Protein AF-A0A929IZ01-F1 (afdb_monomer)

Mean predicted aligned error: 11.14 Å

Sequence (46 aa):
MHLVDIQQGNVVTQEMLDRLALNMPAKKVQFIMGTPLMIDVFHQHR

Radius of gyration: 14.38 Å; Cα contacts 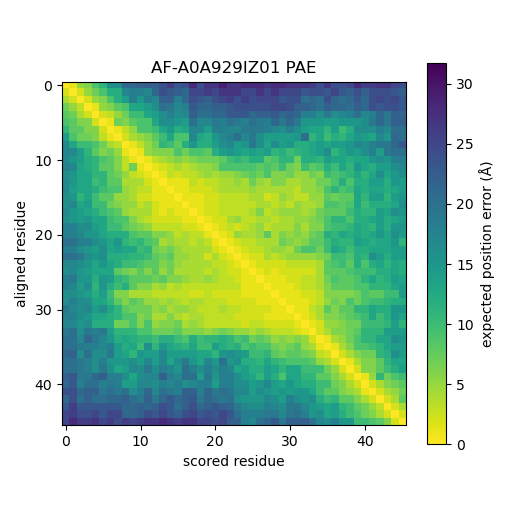(8 Å, |Δi|>4): 14; chains: 1; bounding box: 22×28×43 Å

Foldseek 3Di:
DDDDPPDDAFDDDPVLVVPDDPPDDPVVNCVSRPHHPDDPPPPPDD

pLDDT: mean 70.16, std 10.31, range [48.28, 84.0]

Structure (mmCIF, N/CA/C/O backbone):
data_AF-A0A929IZ01-F1
#
_entry.id   AF-A0A929IZ01-F1
#
loop_
_atom_site.group_PDB
_atom_site.id
_atom_site.type_symbol
_atom_site.label_atom_id
_atom_site.label_alt_id
_atom_site.label_comp_id
_atom_site.label_asym_id
_atom_site.label_entit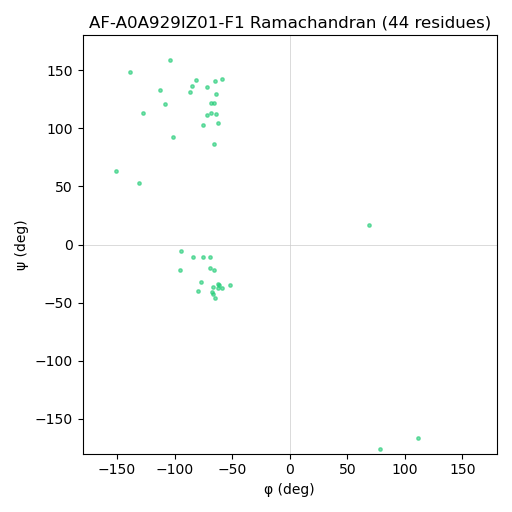y_id
_atom_site.label_seq_id
_atom_site.pdbx_PDB_ins_code
_atom_site.Cartn_x
_atom_site.Cartn_y
_atom_site.Cartn_z
_atom_site.occupancy
_atom_site.B_iso_or_equiv
_atom_site.auth_seq_id
_atom_site.auth_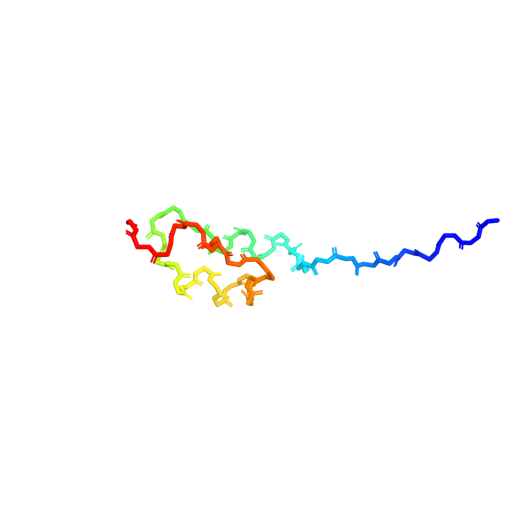comp_id
_atom_site.auth_asym_id
_atom_site.auth_atom_id
_atom_site.pdbx_PDB_model_num
ATOM 1 N N . MET A 1 1 ? 7.360 -7.048 -34.825 1.00 48.28 1 MET A N 1
ATOM 2 C CA . MET A 1 1 ? 6.851 -6.156 -33.763 1.00 48.28 1 MET A CA 1
ATOM 3 C C . MET A 1 1 ? 7.339 -6.713 -32.441 1.00 48.28 1 MET A C 1
ATOM 5 O O . MET A 1 1 ? 6.907 -7.793 -32.071 1.00 48.28 1 MET A O 1
ATOM 9 N N . HIS A 1 2 ? 8.285 -6.044 -31.786 1.00 54.47 2 HIS A N 1
ATOM 10 C CA . HIS A 1 2 ? 8.689 -6.387 -30.424 1.00 54.47 2 HIS A CA 1
ATOM 11 C C . HIS A 1 2 ? 8.017 -5.374 -29.504 1.00 54.47 2 HIS A C 1
ATOM 13 O O . HIS A 1 2 ? 8.506 -4.260 -29.339 1.00 54.47 2 HIS A O 1
ATOM 19 N N . LEU A 1 3 ? 6.831 -5.726 -29.010 1.00 63.06 3 LEU A N 1
ATOM 20 C CA . LEU A 1 3 ? 6.212 -4.999 -27.911 1.00 63.06 3 LEU A CA 1
ATOM 21 C C . LEU A 1 3 ? 7.030 -5.364 -26.676 1.00 63.06 3 LEU A C 1
ATOM 23 O O . LEU A 1 3 ? 7.074 -6.525 -26.280 1.00 63.06 3 LEU A O 1
ATOM 27 N N . VAL A 1 4 ? 7.765 -4.398 -26.136 1.00 61.62 4 VAL A N 1
ATOM 28 C CA . VAL A 1 4 ? 8.342 -4.548 -24.803 1.00 61.62 4 VAL A CA 1
ATOM 29 C C . VAL A 1 4 ? 7.156 -4.594 -23.846 1.00 61.62 4 VAL A C 1
ATOM 31 O O . VAL A 1 4 ? 6.357 -3.658 -23.840 1.00 61.62 4 VAL A O 1
ATOM 34 N N . ASP A 1 5 ? 7.019 -5.672 -23.074 1.00 58.91 5 ASP A N 1
ATOM 35 C CA . ASP A 1 5 ? 6.087 -5.731 -21.945 1.00 58.91 5 ASP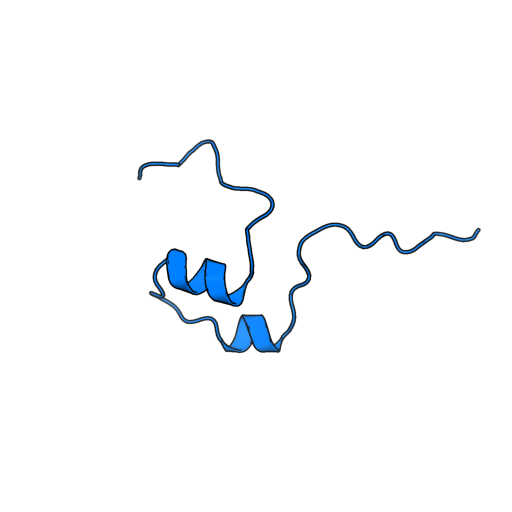 A CA 1
ATOM 36 C C . ASP A 1 5 ? 6.573 -4.725 -20.894 1.00 58.91 5 ASP A C 1
ATOM 38 O O . ASP A 1 5 ? 7.394 -5.022 -20.023 1.00 58.91 5 ASP A O 1
ATOM 42 N N . ILE A 1 6 ? 6.148 -3.470 -21.039 1.00 59.59 6 ILE A N 1
ATOM 43 C CA . ILE A 1 6 ? 6.417 -2.436 -20.049 1.00 59.59 6 ILE A CA 1
ATOM 44 C C . ILE A 1 6 ? 5.476 -2.719 -18.883 1.00 59.59 6 ILE A C 1
ATOM 46 O O . ILE A 1 6 ? 4.287 -2.415 -18.947 1.00 59.59 6 ILE A O 1
ATOM 50 N N . GLN A 1 7 ? 6.010 -3.293 -17.807 1.00 63.41 7 GLN A N 1
ATOM 51 C CA . GLN A 1 7 ? 5.274 -3.397 -16.553 1.00 63.41 7 GLN A CA 1
ATOM 52 C C . GLN A 1 7 ? 5.003 -1.983 -16.023 1.00 63.41 7 GLN A C 1
ATOM 54 O O . GLN A 1 7 ? 5.927 -1.261 -15.648 1.00 63.41 7 GLN A O 1
ATOM 59 N N . GLN A 1 8 ? 3.733 -1.579 -16.023 1.00 54.50 8 GLN A N 1
ATOM 60 C CA . GLN A 1 8 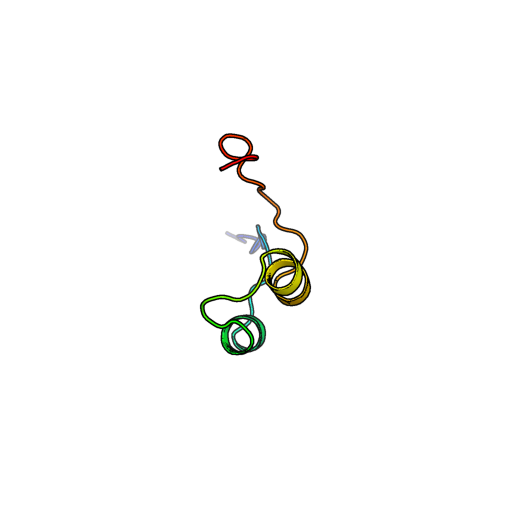? 3.266 -0.332 -15.426 1.00 54.50 8 GLN A CA 1
ATOM 61 C C . GLN A 1 8 ? 2.379 -0.642 -14.220 1.00 54.50 8 GLN A C 1
ATOM 63 O O . GLN A 1 8 ? 1.468 -1.463 -14.312 1.00 54.50 8 GLN A O 1
ATOM 68 N N . GLY A 1 9 ? 2.622 0.045 -13.103 1.00 67.69 9 GLY A N 1
ATOM 69 C CA . GLY A 1 9 ? 1.806 -0.047 -11.892 1.00 67.69 9 GLY A CA 1
ATOM 70 C C . GLY A 1 9 ? 2.509 -0.716 -10.710 1.00 67.69 9 GLY A C 1
ATOM 71 O O . GLY A 1 9 ? 3.727 -0.882 -10.695 1.00 67.69 9 GLY A O 1
ATOM 72 N N . ASN A 1 10 ? 1.718 -1.064 -9.694 1.00 66.50 10 ASN A N 1
ATOM 73 C CA . ASN A 1 10 ? 2.177 -1.805 -8.523 1.00 66.50 10 ASN A CA 1
ATOM 74 C C . ASN A 1 10 ? 2.113 -3.307 -8.809 1.00 66.50 10 ASN A C 1
ATOM 76 O O . ASN A 1 10 ? 1.084 -3.807 -9.261 1.00 66.50 10 ASN A O 1
ATOM 80 N N . VAL A 1 11 ? 3.196 -4.030 -8.518 1.00 70.81 11 VAL A N 1
ATOM 81 C CA . VAL A 1 11 ? 3.216 -5.495 -8.595 1.00 70.81 11 VAL A CA 1
ATOM 82 C C . VAL A 1 11 ? 2.316 -6.039 -7.488 1.00 70.81 11 VAL A C 1
ATOM 84 O O . VAL A 1 11 ? 2.627 -5.878 -6.311 1.00 70.81 11 VAL A O 1
ATOM 87 N N . VAL A 1 12 ? 1.197 -6.661 -7.862 1.00 71.88 12 VAL A N 1
ATOM 88 C CA . VAL A 1 12 ? 0.276 -7.326 -6.931 1.00 71.88 12 VAL A CA 1
ATOM 89 C C . VAL A 1 12 ? 0.404 -8.828 -7.120 1.00 71.88 12 VAL A C 1
ATOM 91 O O . VAL A 1 12 ? 0.180 -9.342 -8.214 1.00 71.88 12 VAL A O 1
ATOM 94 N N . THR A 1 13 ? 0.765 -9.537 -6.056 1.00 79.56 13 THR A N 1
ATOM 95 C CA . THR A 1 13 ? 0.844 -11.000 -6.052 1.00 79.56 13 THR A CA 1
ATOM 96 C C . THR A 1 13 ? -0.346 -11.602 -5.308 1.00 79.56 13 THR A C 1
ATOM 98 O O . THR A 1 13 ? -0.972 -10.949 -4.471 1.00 79.56 13 THR A O 1
ATOM 101 N N . GLN A 1 14 ? -0.654 -12.872 -5.585 1.00 76.12 14 GLN A N 1
ATOM 102 C CA . GLN A 1 14 ? -1.728 -13.591 -4.892 1.00 76.12 14 GLN A CA 1
ATOM 103 C C . GLN A 1 14 ? -1.488 -13.647 -3.375 1.00 76.12 14 GLN A C 1
ATOM 105 O O . GLN A 1 14 ? -2.401 -13.424 -2.593 1.00 76.12 14 GLN A O 1
ATOM 110 N N . GLU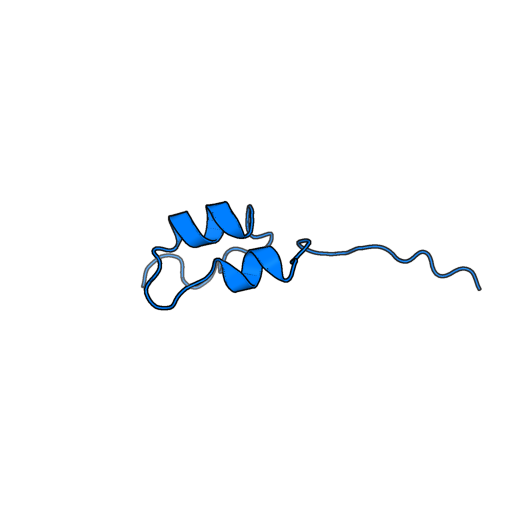 A 1 15 ? -0.233 -13.810 -2.954 1.00 77.12 15 GLU A N 1
ATOM 111 C CA . GLU A 1 15 ? 0.156 -13.786 -1.543 1.00 77.12 15 GLU A CA 1
ATOM 112 C C . GLU A 1 15 ? -0.154 -12.442 -0.861 1.00 77.12 15 GLU A C 1
ATOM 114 O O . GLU A 1 15 ? -0.513 -12.407 0.317 1.00 77.12 15 GLU A O 1
ATOM 119 N N . MET A 1 16 ? -0.035 -11.322 -1.584 1.00 79.19 16 MET A N 1
ATOM 120 C CA . MET A 1 16 ? -0.403 -10.008 -1.052 1.00 79.19 16 MET A CA 1
ATOM 121 C C . MET A 1 16 ? -1.913 -9.914 -0.831 1.00 79.19 16 MET A C 1
ATOM 123 O O . MET A 1 16 ? -2.334 -9.400 0.203 1.00 79.19 16 MET A O 1
ATOM 127 N N . LEU A 1 17 ? -2.714 -10.453 -1.756 1.00 79.81 17 LEU A N 1
ATOM 128 C CA . LEU A 1 17 ? -4.175 -10.491 -1.648 1.00 79.81 17 LEU A CA 1
ATOM 129 C C . LEU A 1 17 ? -4.642 -11.395 -0.506 1.00 79.81 17 LEU A C 1
ATOM 131 O O . LEU A 1 17 ? -5.510 -10.995 0.266 1.00 79.81 17 LEU A O 1
ATOM 135 N N . ASP A 1 18 ? -4.024 -12.562 -0.348 1.00 83.62 18 ASP A N 1
ATOM 136 C CA . ASP A 1 18 ? -4.382 -13.535 0.690 1.00 83.62 18 ASP A CA 1
ATOM 137 C C . ASP A 1 18 ? -4.094 -13.008 2.110 1.00 83.62 18 ASP A C 1
ATOM 139 O O . ASP A 1 18 ? -4.689 -13.451 3.094 1.00 83.62 18 ASP A O 1
ATOM 143 N N . ARG A 1 19 ? -3.190 -12.028 2.230 1.00 79.62 19 ARG A N 1
ATOM 144 C CA . ARG A 1 19 ? -2.876 -11.333 3.488 1.00 79.62 19 ARG A CA 1
ATOM 145 C C . ARG A 1 19 ? -3.838 -10.182 3.801 1.00 79.62 19 ARG A C 1
ATOM 147 O O . ARG A 1 19 ? -3.786 -9.653 4.917 1.00 79.62 19 ARG A O 1
ATOM 154 N N . LEU A 1 20 ? -4.690 -9.771 2.858 1.00 81.94 20 LEU A N 1
ATOM 155 C CA . LEU A 1 20 ? -5.702 -8.737 3.080 1.00 81.94 20 LEU A CA 1
ATOM 156 C C . LEU A 1 20 ? -6.937 -9.325 3.770 1.00 81.94 20 LEU A C 1
ATOM 158 O O . LEU A 1 20 ? -7.394 -10.420 3.466 1.00 81.94 20 LEU A O 1
ATOM 162 N N . ALA A 1 21 ? -7.509 -8.555 4.693 1.00 80.69 21 ALA A N 1
ATOM 163 C CA . ALA A 1 21 ? -8.741 -8.906 5.388 1.00 80.69 21 ALA A CA 1
ATOM 164 C C . ALA A 1 21 ? -9.644 -7.675 5.520 1.00 80.69 21 ALA A C 1
ATOM 166 O O . ALA A 1 21 ? -9.165 -6.543 5.649 1.00 80.69 21 ALA A O 1
ATOM 167 N N . LEU A 1 22 ? -10.960 -7.900 5.511 1.00 80.00 22 LEU A N 1
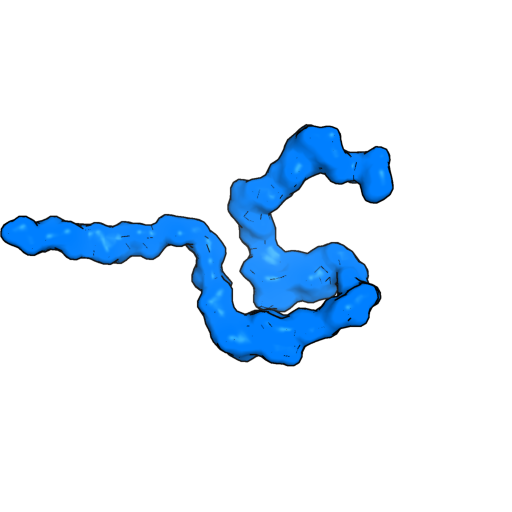ATOM 168 C CA . LEU A 1 22 ? -11.955 -6.857 5.767 1.00 80.00 22 LEU A CA 1
ATOM 169 C C . LEU A 1 22 ? -11.729 -6.240 7.160 1.00 80.00 22 LEU A C 1
ATOM 171 O O . LEU A 1 22 ? -11.383 -6.943 8.108 1.00 80.00 22 LEU A O 1
ATOM 175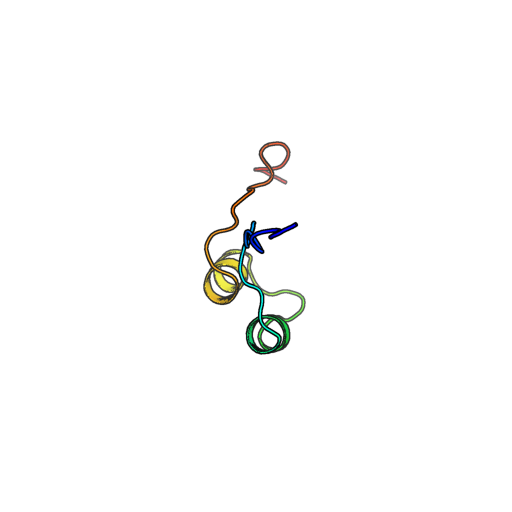 N N . ASN A 1 23 ? -11.929 -4.923 7.280 1.00 79.38 23 ASN A N 1
ATOM 176 C CA . ASN A 1 23 ? -11.663 -4.110 8.483 1.00 79.38 23 ASN A CA 1
ATOM 177 C C . ASN A 1 23 ? -10.180 -3.931 8.871 1.00 79.38 23 ASN A C 1
ATOM 179 O O . ASN A 1 23 ? -9.874 -3.508 9.987 1.00 79.38 23 ASN A O 1
ATOM 183 N N . MET A 1 24 ? -9.235 -4.207 7.968 1.00 84.00 24 MET A N 1
ATOM 184 C CA . MET A 1 24 ? -7.824 -3.906 8.210 1.00 84.00 24 MET A CA 1
ATOM 185 C C . MET A 1 24 ? -7.552 -2.384 8.142 1.00 84.00 24 MET A C 1
ATOM 187 O O . MET A 1 24 ? -8.018 -1.723 7.215 1.00 84.00 24 MET A O 1
ATOM 191 N N . PRO A 1 25 ? -6.775 -1.796 9.077 1.00 82.38 25 PRO A N 1
ATOM 192 C CA . PRO A 1 25 ? -6.443 -0.374 9.026 1.00 82.38 25 PRO A CA 1
ATOM 193 C C . PRO A 1 25 ? -5.595 -0.046 7.792 1.00 82.38 25 PRO A C 1
ATOM 195 O O . PRO A 1 25 ? -4.658 -0.778 7.466 1.00 82.38 25 PRO A O 1
ATOM 198 N N . ALA A 1 26 ? -5.866 1.098 7.156 1.00 78.50 26 ALA A N 1
ATOM 199 C CA . ALA A 1 26 ? -5.234 1.517 5.899 1.00 78.50 26 ALA A CA 1
ATOM 200 C C . ALA A 1 26 ? -3.692 1.471 5.930 1.00 78.50 26 ALA A C 1
ATOM 202 O O . ALA A 1 26 ? -3.061 1.084 4.951 1.00 78.50 26 ALA A O 1
ATOM 203 N N . LYS A 1 27 ? -3.076 1.769 7.083 1.00 79.38 27 LYS A N 1
ATOM 204 C CA . LYS A 1 27 ? -1.618 1.668 7.288 1.00 79.38 27 LYS A CA 1
ATOM 205 C C . LYS A 1 27 ? -1.080 0.240 7.123 1.00 79.38 27 LYS A C 1
ATOM 207 O O . LYS A 1 27 ? 0.008 0.049 6.594 1.00 79.38 27 LYS A O 1
ATOM 212 N N . LYS A 1 28 ? -1.835 -0.769 7.569 1.00 77.62 28 LYS A N 1
ATOM 213 C CA . LYS A 1 28 ? -1.448 -2.185 7.479 1.00 77.62 28 LYS A CA 1
ATOM 214 C C . LYS A 1 28 ? -1.654 -2.730 6.061 1.00 77.62 28 LYS A C 1
ATOM 216 O O . LYS A 1 28 ? -0.844 -3.524 5.602 1.00 77.62 28 LYS A O 1
ATOM 221 N N . VAL A 1 29 ? -2.659 -2.222 5.343 1.00 83.00 29 VAL A N 1
ATOM 222 C CA . VAL A 1 29 ? -2.864 -2.502 3.911 1.00 83.00 29 VAL A CA 1
ATOM 223 C C . VAL A 1 29 ? -1.712 -1.944 3.069 1.00 83.00 29 VAL A C 1
ATOM 225 O O . VAL A 1 29 ? -1.159 -2.671 2.251 1.00 83.00 29 VAL A O 1
ATOM 228 N N . GLN A 1 30 ? -1.283 -0.701 3.314 1.00 80.38 30 GLN A N 1
ATOM 229 C CA . GLN A 1 30 ? -0.128 -0.091 2.629 1.00 80.38 30 GLN A CA 1
ATOM 230 C C . GLN A 1 30 ? 1.184 -0.842 2.903 1.00 80.38 30 GLN A C 1
ATOM 232 O O . GLN A 1 30 ? 2.033 -0.952 2.029 1.00 80.38 30 GLN A O 1
ATOM 237 N N . PHE A 1 31 ? 1.350 -1.409 4.099 1.00 79.12 31 PHE A N 1
ATOM 238 C CA . PHE A 1 31 ? 2.518 -2.236 4.405 1.00 79.12 31 PHE A CA 1
ATOM 239 C C . PHE A 1 31 ? 2.550 -3.542 3.590 1.00 79.12 31 PHE A C 1
ATOM 241 O O . PHE A 1 31 ? 3.619 -3.983 3.184 1.00 79.12 31 PHE A O 1
ATOM 248 N N . ILE A 1 32 ? 1.387 -4.152 3.334 1.00 80.75 32 ILE A N 1
ATOM 249 C CA . ILE A 1 32 ? 1.266 -5.400 2.562 1.00 80.75 32 ILE A CA 1
ATOM 250 C C . ILE A 1 32 ? 1.352 -5.135 1.053 1.00 80.75 32 ILE A C 1
ATOM 252 O O . ILE A 1 32 ? 1.976 -5.908 0.334 1.00 80.75 32 ILE A O 1
ATOM 256 N N . MET A 1 33 ? 0.730 -4.051 0.583 1.00 79.25 33 MET A N 1
ATOM 257 C CA . MET A 1 33 ? 0.584 -3.730 -0.842 1.00 79.25 33 MET A CA 1
ATOM 258 C C . MET A 1 33 ? 1.677 -2.795 -1.388 1.00 79.25 33 MET A C 1
ATOM 260 O O . MET A 1 33 ? 1.716 -2.537 -2.589 1.00 79.25 33 MET A O 1
ATOM 264 N N . GLY A 1 34 ? 2.555 -2.283 -0.522 1.00 75.00 34 GLY A N 1
ATOM 265 C CA . GLY A 1 34 ? 3.521 -1.238 -0.856 1.00 75.00 34 GLY A CA 1
ATOM 266 C C . GLY A 1 34 ? 2.902 0.164 -0.896 1.00 75.00 34 GLY A C 1
ATOM 267 O O . GLY A 1 34 ? 1.722 0.373 -0.596 1.00 75.00 34 GLY A O 1
ATOM 268 N N . THR A 1 35 ? 3.713 1.157 -1.270 1.00 71.44 35 THR A N 1
ATOM 269 C CA . THR A 1 35 ? 3.247 2.543 -1.409 1.00 71.44 35 THR A CA 1
ATOM 270 C C . THR A 1 35 ? 2.286 2.641 -2.599 1.00 71.44 35 THR A C 1
ATOM 272 O O . THR A 1 35 ? 2.669 2.309 -3.725 1.00 71.44 35 THR A O 1
ATOM 275 N N . PRO A 1 36 ? 1.034 3.086 -2.402 1.00 65.62 36 PRO A N 1
ATOM 276 C CA . PRO A 1 36 ? 0.117 3.268 -3.516 1.00 65.62 36 PRO A CA 1
ATOM 277 C C . PRO A 1 36 ? 0.652 4.364 -4.448 1.00 65.62 36 PRO A C 1
ATOM 279 O O . PRO A 1 36 ? 0.990 5.455 -3.996 1.00 65.62 36 PRO A O 1
ATOM 282 N N . LEU A 1 37 ? 0.716 4.081 -5.753 1.00 56.22 37 LEU A N 1
ATOM 283 C CA . LEU A 1 37 ? 1.140 5.058 -6.770 1.00 56.22 37 LEU A CA 1
ATOM 284 C C . LEU A 1 37 ? 0.115 6.184 -6.967 1.00 56.22 37 LEU A C 1
ATOM 286 O O . LEU A 1 37 ? 0.456 7.253 -7.463 1.00 56.22 37 LEU A O 1
ATOM 290 N N . MET A 1 38 ? -1.134 5.952 -6.560 1.00 57.66 38 MET A N 1
ATOM 291 C CA . MET A 1 38 ? -2.194 6.950 -6.524 1.00 57.66 38 MET A CA 1
ATOM 292 C C . MET A 1 38 ? -2.807 6.964 -5.129 1.00 57.66 38 MET A C 1
ATOM 294 O O . MET A 1 38 ? -3.434 5.997 -4.698 1.00 57.66 38 MET A O 1
ATOM 298 N N . ILE A 1 39 ? -2.615 8.069 -4.420 1.00 61.34 39 ILE A N 1
ATOM 299 C CA . ILE A 1 39 ? -3.467 8.436 -3.293 1.00 61.34 39 ILE A CA 1
ATOM 300 C C . ILE A 1 39 ? -4.680 9.168 -3.865 1.00 61.34 39 ILE A C 1
ATOM 302 O O . ILE A 1 39 ? -4.526 9.990 -4.768 1.00 61.34 39 ILE A O 1
ATOM 306 N N . ASP A 1 40 ? -5.881 8.863 -3.375 1.00 61.59 40 ASP A N 1
ATOM 307 C CA . ASP A 1 40 ? -7.059 9.659 -3.718 1.00 61.59 40 ASP A CA 1
ATOM 308 C C . ASP A 1 40 ? -6.832 11.087 -3.190 1.00 61.59 40 ASP A C 1
ATOM 310 O O . ASP A 1 40 ? -6.865 11.341 -1.984 1.00 61.59 40 ASP A O 1
ATOM 314 N N . VAL A 1 41 ? -6.517 12.015 -4.098 1.00 59.12 41 VAL A N 1
ATOM 315 C CA . VAL A 1 41 ? -6.284 13.432 -3.777 1.00 59.12 41 VAL A CA 1
ATOM 316 C C . VAL A 1 41 ? -7.585 14.183 -3.491 1.00 59.12 41 VAL A C 1
ATOM 318 O O . VAL A 1 41 ? -7.536 15.306 -2.996 1.00 59.12 41 VAL A O 1
ATOM 321 N N . PHE A 1 42 ? -8.741 13.579 -3.776 1.00 66.81 42 PHE A N 1
ATOM 322 C CA . PHE A 1 42 ? -10.050 14.209 -3.636 1.00 66.81 42 PHE A CA 1
ATOM 323 C C . PHE A 1 42 ? -10.721 13.894 -2.292 1.00 66.81 42 PHE A C 1
ATOM 325 O O . PHE A 1 42 ? -11.547 14.680 -1.832 1.00 66.81 42 PHE A O 1
ATOM 332 N N . HIS A 1 43 ? -10.331 12.809 -1.611 1.00 60.69 43 HIS A N 1
ATOM 333 C CA . HIS A 1 43 ? -10.944 12.385 -0.342 1.00 60.69 43 HIS A CA 1
ATOM 334 C C . HIS A 1 43 ? -9.921 12.085 0.763 1.00 60.69 43 HIS A C 1
ATOM 336 O O . HIS A 1 43 ? -9.953 11.035 1.399 1.00 60.69 43 HIS A O 1
ATOM 342 N N . GLN A 1 44 ? -9.021 13.028 1.048 1.00 60.81 44 GLN A N 1
ATOM 343 C CA . GLN A 1 44 ? -8.014 12.860 2.107 1.00 60.81 44 GLN A CA 1
ATOM 344 C C . GLN A 1 44 ? -8.584 12.863 3.543 1.00 60.81 44 GLN A C 1
ATOM 346 O O . GLN A 1 44 ? -7.838 12.581 4.479 1.00 60.81 44 GLN A O 1
ATOM 351 N N . HIS A 1 45 ? -9.860 13.225 3.740 1.00 53.69 45 HIS A N 1
ATOM 352 C CA . HIS A 1 45 ? -10.478 13.482 5.052 1.00 53.69 45 HIS A CA 1
ATOM 353 C C . HIS A 1 45 ? -11.990 13.182 5.062 1.00 53.69 45 HIS A C 1
ATOM 355 O O . HIS A 1 45 ? -12.814 14.073 5.280 1.00 53.69 45 HIS A O 1
ATOM 361 N N . ARG A 1 46 ? -12.390 11.930 4.840 1.00 55.31 46 ARG A N 1
ATOM 362 C CA . ARG A 1 46 ? -13.715 11.487 5.291 1.00 55.31 46 ARG A CA 1
ATOM 363 C C . ARG A 1 46 ? -13.616 10.191 6.070 1.00 55.31 46 ARG A C 1
ATOM 365 O O . ARG A 1 46 ? -12.838 9.318 5.633 1.00 55.31 46 ARG A O 1
#

Nearest PDB structures (foldseek):
  7jrk-assembly1_B  TM=6.673E-01  e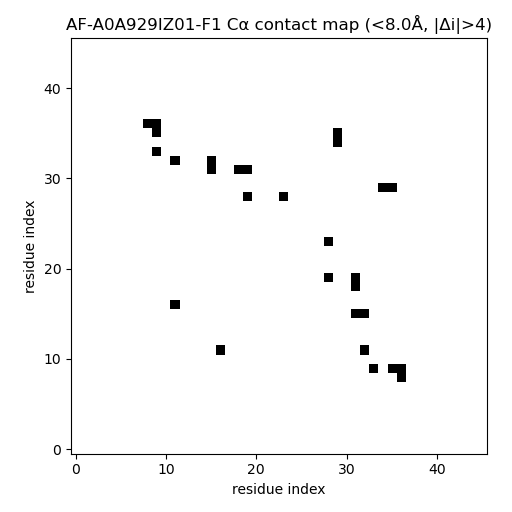=3.195E-03  Pseudomonas aeruginosa
  9cny-assembly1_E  TM=8.950E-01  e=1.384E-01  Escherichia coli

Solvent-accessible surface area (backbone atoms only — not comparable to full-atom values): 3406 Å² total; per-residue (Å²): 137,85,79,75,86,73,89,80,84,80,88,80,53,70,71,46,56,72,71,58,59,91,92,61,56,69,72,62,51,38,69,61,66,41,83,71,94,70,70,70,85,88,66,84,83,123

Secondary structure (DSSP, 8-state):
--------S----HHHHHT--TT--HHHHHHHH-S-S---SS-TT-